Protein AF-A0A6A0AE74-F1 (afdb_monomer)

Nearest PDB structures (foldseek):
  3zxt-assembly2_D  TM=7.262E-01  e=7.155E-05  Homo sapiens
  6aar-assembly1_A  TM=7.047E-01  e=1.287E-04  Homo sapiens
  5a6n-assembly1_A  TM=6.856E-01  e=2.182E-04  Homo sapiens
  8ie5-assembly1_A  TM=6.982E-01  e=2.454E-04  Homo sapiens
  6o8b-assembly1_B  TM=6.553E-01  e=3.441E-03  Homo sapiens

Structure (mmCIF, N/CA/C/O backbone):
data_AF-A0A6A0AE74-F1
#
_entry.id   AF-A0A6A0AE74-F1
#
loop_
_atom_site.group_PDB
_atom_site.id
_atom_site.type_symbol
_atom_site.label_atom_id
_atom_site.label_alt_id
_atom_site.label_comp_id
_atom_site.label_asym_id
_atom_site.label_entity_id
_atom_site.label_seq_id
_atom_site.pdbx_PDB_ins_code
_atom_site.Cartn_x
_atom_site.Cartn_y
_atom_site.Cartn_z
_atom_site.occupancy
_atom_site.B_iso_or_equiv
_atom_site.auth_seq_id
_atom_site.auth_comp_id
_atom_site.auth_asym_id
_atom_site.auth_atom_id
_atom_site.pdbx_PDB_model_num
ATOM 1 N N . MET A 1 1 ? -11.881 -20.497 -15.909 1.00 31.11 1 MET A N 1
ATOM 2 C CA . MET A 1 1 ? -11.232 -21.025 -14.690 1.00 31.11 1 MET A CA 1
ATOM 3 C C . MET A 1 1 ? -11.352 -19.980 -13.593 1.00 31.11 1 MET A C 1
ATOM 5 O O . MET A 1 1 ? -10.822 -18.892 -13.756 1.00 31.11 1 MET A O 1
ATOM 9 N N . ARG A 1 2 ? -12.119 -20.267 -12.535 1.00 30.53 2 ARG A N 1
ATOM 10 C CA . ARG A 1 2 ? -12.159 -19.463 -11.305 1.00 30.53 2 ARG A CA 1
ATOM 11 C C . ARG A 1 2 ? -11.111 -20.054 -10.361 1.00 30.53 2 ARG A C 1
ATOM 13 O O . ARG A 1 2 ? -11.385 -21.080 -9.745 1.00 30.53 2 ARG A O 1
ATOM 20 N N . CYS A 1 3 ? -9.927 -19.454 -10.275 1.00 36.25 3 CYS A N 1
ATOM 21 C CA . CYS A 1 3 ? -9.067 -19.691 -9.116 1.00 36.25 3 CYS A CA 1
ATOM 22 C C . CYS A 1 3 ? -9.732 -18.980 -7.938 1.00 36.25 3 CYS A C 1
ATOM 24 O O . CYS A 1 3 ? -9.963 -17.776 -8.000 1.00 36.25 3 CYS A O 1
ATOM 26 N N . ARG A 1 4 ? -10.131 -19.739 -6.914 1.00 50.16 4 ARG A N 1
ATOM 27 C CA . ARG A 1 4 ? -10.983 -19.254 -5.816 1.00 50.16 4 ARG A CA 1
ATOM 28 C C . ARG A 1 4 ? -10.327 -18.173 -4.937 1.00 50.16 4 ARG A C 1
ATOM 30 O O . ARG A 1 4 ? -11.045 -17.546 -4.174 1.00 50.16 4 ARG A O 1
ATOM 37 N N . ASN A 1 5 ? -9.025 -17.905 -5.096 1.00 56.88 5 ASN A N 1
ATOM 38 C CA . ASN A 1 5 ? -8.248 -17.036 -4.202 1.00 56.88 5 ASN A CA 1
ATOM 39 C C . ASN A 1 5 ? -7.396 -15.987 -4.949 1.00 56.88 5 ASN A C 1
ATOM 41 O O . ASN A 1 5 ? -6.349 -15.585 -4.450 1.00 56.88 5 ASN A O 1
ATOM 45 N N . THR A 1 6 ? -7.791 -15.556 -6.154 1.00 53.50 6 THR A N 1
ATOM 46 C CA . THR A 1 6 ? -6.999 -14.593 -6.947 1.00 53.50 6 THR A CA 1
ATOM 47 C C . THR A 1 6 ? -7.831 -13.397 -7.392 1.00 53.50 6 THR A C 1
ATOM 49 O O . THR A 1 6 ? -8.861 -13.572 -8.044 1.00 53.50 6 THR A O 1
ATOM 52 N N . VAL A 1 7 ? -7.351 -12.187 -7.097 1.00 68.69 7 VAL A N 1
ATOM 53 C CA . VAL A 1 7 ? -7.902 -10.936 -7.636 1.00 68.69 7 VAL A CA 1
ATOM 54 C C . VAL A 1 7 ? -7.090 -10.534 -8.860 1.00 68.69 7 VAL A C 1
ATOM 56 O O . VAL A 1 7 ? -5.864 -10.485 -8.803 1.00 68.69 7 VAL A O 1
ATOM 59 N N . LEU A 1 8 ? -7.774 -10.253 -9.971 1.00 60.19 8 LEU A N 1
ATOM 60 C CA . LEU A 1 8 ? -7.165 -9.705 -11.180 1.00 60.19 8 LEU A CA 1
ATOM 61 C C . LEU A 1 8 ? -7.437 -8.202 -11.231 1.00 60.19 8 LEU A C 1
ATOM 63 O O . LEU A 1 8 ? -8.549 -7.787 -11.558 1.00 60.19 8 LEU A O 1
ATOM 67 N N . LEU A 1 9 ? -6.422 -7.396 -10.943 1.00 60.94 9 LEU A N 1
ATOM 68 C CA . LEU A 1 9 ? -6.491 -5.953 -11.130 1.00 60.94 9 LEU A CA 1
ATOM 69 C C . LEU A 1 9 ? -6.148 -5.633 -12.582 1.00 60.94 9 LEU A C 1
ATOM 71 O O . LEU A 1 9 ? -5.082 -6.003 -13.079 1.00 60.94 9 LEU A O 1
ATOM 75 N N . ARG A 1 10 ? -7.070 -4.960 -13.272 1.00 59.38 10 ARG A N 1
ATOM 76 C CA . ARG A 1 10 ? -6.803 -4.368 -14.583 1.00 59.38 10 ARG A CA 1
ATOM 77 C C . ARG A 1 10 ? -6.095 -3.041 -14.352 1.00 59.38 10 ARG A C 1
ATOM 79 O O . ARG A 1 10 ? -6.608 -2.208 -13.616 1.00 59.38 10 ARG A O 1
ATOM 86 N N . ILE A 1 11 ? -4.952 -2.859 -14.997 1.00 60.50 11 ILE A N 1
ATOM 87 C CA . ILE A 1 11 ? -4.200 -1.610 -14.961 1.00 60.50 11 ILE A CA 1
ATOM 88 C C . ILE A 1 11 ? -4.225 -1.014 -16.370 1.00 60.50 11 ILE A C 1
ATOM 90 O O . ILE A 1 11 ? -4.077 -1.737 -17.367 1.00 60.50 11 ILE A O 1
ATOM 94 N N . ASP A 1 12 ? -4.464 0.292 -16.453 1.00 54.59 12 ASP A N 1
ATOM 95 C CA . ASP A 1 12 ? -4.548 1.006 -17.722 1.00 54.59 12 ASP A CA 1
ATOM 96 C C . ASP A 1 12 ? -3.248 0.891 -18.536 1.00 54.59 12 ASP A C 1
ATOM 98 O O . ASP A 1 12 ? -2.154 0.658 -18.017 1.00 54.59 12 ASP A O 1
ATOM 102 N N . ALA A 1 13 ? -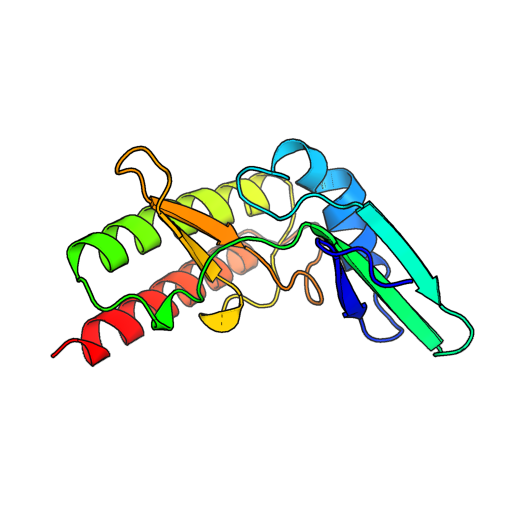3.393 1.007 -19.858 1.00 46.56 13 ALA A N 1
ATOM 103 C CA . ALA A 1 13 ? -2.461 0.524 -20.883 1.00 46.56 13 ALA A CA 1
ATOM 104 C C . ALA A 1 13 ? -1.048 1.156 -20.904 1.00 46.56 13 ALA A C 1
ATOM 106 O O . ALA A 1 13 ? -0.257 0.823 -21.782 1.00 46.56 13 ALA A O 1
ATOM 107 N N . LEU A 1 14 ? -0.709 2.036 -19.961 1.00 49.59 14 LEU A N 1
ATOM 108 C CA . LEU A 1 14 ? 0.597 2.704 -19.870 1.00 49.59 14 LEU A CA 1
ATOM 109 C C . LEU A 1 14 ? 1.508 2.142 -18.766 1.00 49.59 14 LEU A C 1
ATOM 111 O O . LEU A 1 14 ? 2.641 2.592 -18.619 1.00 49.59 14 LEU A O 1
ATOM 115 N N . ALA A 1 15 ? 1.044 1.172 -17.979 1.00 55.06 15 ALA A N 1
ATOM 116 C CA . ALA A 1 15 ? 1.645 0.905 -16.680 1.00 55.06 15 ALA A CA 1
ATOM 117 C C . ALA A 1 15 ? 2.551 -0.344 -16.649 1.00 55.06 15 ALA A C 1
ATOM 119 O O . ALA A 1 15 ? 2.171 -1.411 -16.167 1.00 55.06 15 ALA A O 1
ATOM 120 N N . THR A 1 16 ? 3.795 -0.202 -17.112 1.00 59.72 16 THR A N 1
ATOM 121 C CA . THR A 1 16 ? 4.878 -1.152 -16.785 1.00 59.72 16 THR A CA 1
ATOM 122 C C . THR A 1 16 ? 5.370 -0.979 -15.346 1.00 59.72 16 THR A C 1
ATOM 124 O O . THR A 1 16 ? 5.705 -1.968 -14.694 1.00 59.72 16 THR A O 1
ATOM 127 N N . ALA A 1 17 ? 5.351 0.258 -14.834 1.00 71.38 17 ALA A N 1
ATOM 128 C CA . ALA A 1 17 ? 5.893 0.615 -13.523 1.00 71.38 17 ALA A CA 1
ATOM 129 C C . ALA A 1 17 ? 5.232 -0.133 -12.341 1.00 71.38 17 ALA A C 1
ATOM 131 O O . ALA A 1 17 ? 5.970 -0.751 -11.572 1.00 71.38 17 ALA A O 1
ATOM 132 N N . PRO A 1 18 ? 3.889 -0.223 -12.223 1.00 77.31 18 PRO A N 1
ATOM 133 C CA . PRO A 1 18 ? 3.242 -1.001 -11.163 1.00 77.31 18 PRO A CA 1
ATOM 134 C C . PRO A 1 18 ? 3.678 -2.463 -11.103 1.00 77.31 18 PRO A C 1
ATOM 136 O O . PRO A 1 18 ? 3.938 -2.996 -10.026 1.00 77.31 18 PRO A O 1
ATOM 139 N N . CYS A 1 19 ? 3.804 -3.112 -12.264 1.00 78.75 19 CYS A N 1
ATOM 140 C CA . CYS A 1 19 ? 4.210 -4.513 -12.332 1.00 78.75 19 CYS A CA 1
ATOM 141 C C . CYS A 1 19 ? 5.654 -4.698 -11.843 1.00 78.75 19 CYS A C 1
ATOM 143 O O . CYS A 1 19 ? 5.924 -5.652 -11.116 1.00 78.75 19 CYS A O 1
ATOM 145 N N . SER A 1 20 ? 6.570 -3.787 -12.201 1.00 80.75 20 SER A N 1
ATOM 146 C CA . SER A 1 20 ? 7.964 -3.836 -11.742 1.00 80.75 20 SER A CA 1
ATOM 147 C C . SER A 1 20 ? 8.125 -3.493 -10.261 1.00 80.75 20 SER A C 1
ATOM 149 O O . SER A 1 20 ? 8.899 -4.164 -9.579 1.00 80.75 20 SER A O 1
ATOM 151 N N . CYS A 1 21 ? 7.373 -2.513 -9.741 1.00 83.25 21 CYS A N 1
ATOM 152 C CA . CYS A 1 21 ? 7.361 -2.196 -8.310 1.00 83.25 21 CYS A CA 1
ATOM 153 C C . CYS A 1 21 ? 6.984 -3.442 -7.503 1.00 83.25 21 CYS A C 1
ATOM 155 O O . CYS A 1 21 ? 7.708 -3.856 -6.598 1.00 83.25 21 CYS A O 1
ATOM 157 N N . TYR A 1 22 ? 5.872 -4.073 -7.886 1.00 82.62 22 TYR A N 1
ATOM 158 C CA . TYR A 1 22 ? 5.297 -5.191 -7.152 1.00 82.62 22 TYR A CA 1
ATOM 159 C C . TYR A 1 22 ? 6.152 -6.459 -7.224 1.00 82.62 22 TYR A C 1
ATOM 161 O O . TYR A 1 22 ? 6.372 -7.113 -6.207 1.00 82.62 22 TYR A O 1
ATOM 169 N N . ALA A 1 23 ? 6.627 -6.817 -8.422 1.00 84.00 23 ALA A N 1
ATOM 170 C CA . ALA A 1 23 ? 7.368 -8.057 -8.644 1.00 84.00 23 ALA A CA 1
ATOM 171 C C . ALA A 1 23 ? 8.831 -7.991 -8.178 1.00 84.00 23 ALA A C 1
ATOM 173 O O . ALA A 1 23 ? 9.398 -9.034 -7.869 1.00 84.00 23 ALA A O 1
ATOM 174 N N . GLY A 1 24 ? 9.440 -6.799 -8.154 1.00 86.50 24 GLY A N 1
ATOM 175 C CA . GLY A 1 24 ? 10.848 -6.616 -7.794 1.00 86.50 24 GLY A CA 1
ATOM 176 C C . GLY A 1 24 ? 11.038 -6.009 -6.408 1.00 86.50 24 GLY A C 1
ATOM 177 O O . GLY A 1 24 ? 11.467 -6.678 -5.474 1.00 86.50 24 GLY A O 1
ATOM 178 N N . PHE A 1 25 ? 10.711 -4.726 -6.265 1.00 91.50 25 PHE A N 1
ATOM 179 C CA . PHE A 1 25 ? 11.081 -3.917 -5.095 1.00 91.50 25 PHE A CA 1
ATOM 180 C C . PHE A 1 25 ? 10.306 -4.287 -3.828 1.00 91.50 25 PHE A C 1
ATOM 182 O O . PHE A 1 25 ? 10.811 -4.162 -2.712 1.00 91.50 25 PHE A O 1
ATOM 189 N N . LEU A 1 26 ? 9.082 -4.775 -4.010 1.00 93.44 26 LEU A N 1
ATOM 190 C CA . LEU A 1 26 ? 8.156 -5.079 -2.929 1.00 93.44 26 LEU A CA 1
ATOM 191 C C . LEU A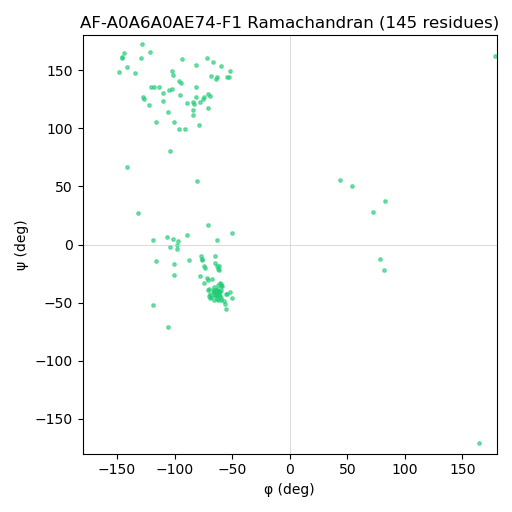 1 26 ? 8.069 -6.568 -2.578 1.00 93.44 26 LEU A C 1
ATOM 193 O O . LEU A 1 26 ? 7.265 -6.940 -1.727 1.00 93.44 26 LEU A O 1
ATOM 197 N N . GLN A 1 27 ? 8.889 -7.423 -3.199 1.00 93.06 27 GLN A N 1
ATOM 198 C CA . GLN A 1 27 ? 8.785 -8.880 -3.075 1.00 93.06 27 GLN A CA 1
ATOM 199 C C . GLN A 1 27 ? 8.803 -9.370 -1.617 1.00 93.06 27 GLN A C 1
ATOM 201 O O . GLN A 1 27 ? 7.999 -10.221 -1.250 1.00 93.06 27 GLN A O 1
ATOM 206 N N . GLU A 1 28 ? 9.670 -8.811 -0.771 1.00 94.19 28 GLU A N 1
ATOM 207 C CA . GLU A 1 28 ? 9.817 -9.236 0.632 1.00 94.19 28 GLU A CA 1
ATOM 208 C C . GLU A 1 28 ? 8.671 -8.768 1.542 1.00 94.19 28 GLU A C 1
ATOM 210 O O . GLU A 1 28 ? 8.478 -9.319 2.621 1.00 94.19 28 GLU A O 1
ATOM 215 N N . LEU A 1 29 ? 7.899 -7.763 1.117 1.00 95.00 29 LEU A N 1
ATOM 216 C CA . LEU A 1 29 ? 6.761 -7.243 1.881 1.00 95.00 29 LEU A CA 1
ATOM 217 C C . LEU A 1 29 ? 5.460 -8.006 1.578 1.00 95.00 29 LEU A C 1
ATOM 219 O O . LEU A 1 29 ? 4.466 -7.870 2.300 1.00 95.00 29 LEU A O 1
ATOM 223 N N . GLN A 1 30 ? 5.452 -8.813 0.513 1.00 93.94 30 GLN A N 1
ATOM 224 C CA . GLN A 1 30 ? 4.304 -9.621 0.120 1.00 93.94 30 GLN A CA 1
ATOM 225 C C . GLN A 1 30 ? 3.957 -10.671 1.188 1.00 93.94 30 GLN A C 1
ATOM 227 O O . GLN A 1 30 ? 4.826 -11.222 1.863 1.00 93.94 30 GLN A O 1
ATOM 232 N N . GLY A 1 31 ? 2.661 -10.931 1.356 1.00 90.44 31 GLY A N 1
ATOM 233 C CA . GLY A 1 31 ? 2.107 -11.810 2.390 1.00 90.44 31 GLY A CA 1
ATOM 234 C C . GLY A 1 31 ? 2.017 -11.180 3.784 1.00 90.44 31 GLY A C 1
ATOM 235 O O . GLY A 1 31 ? 1.330 -11.729 4.638 1.00 90.44 31 GLY A O 1
ATOM 236 N N . HIS A 1 32 ? 2.656 -10.027 4.005 1.00 91.31 32 HIS A N 1
ATOM 237 C CA . HIS A 1 32 ? 2.701 -9.360 5.309 1.00 91.31 32 HIS A CA 1
ATOM 238 C C . HIS A 1 32 ? 2.063 -7.973 5.268 1.00 91.31 32 HIS A C 1
ATOM 240 O O . HIS A 1 32 ? 1.192 -7.674 6.077 1.00 91.31 32 HIS A O 1
ATOM 246 N N . LEU A 1 33 ? 2.491 -7.134 4.324 1.00 94.19 33 LEU A N 1
ATOM 247 C CA . LEU A 1 33 ? 2.022 -5.750 4.175 1.00 94.19 33 LEU A CA 1
ATOM 248 C C . LEU A 1 33 ? 1.281 -5.538 2.853 1.00 94.19 33 LEU A C 1
ATOM 250 O O . LEU A 1 33 ? 0.610 -4.527 2.669 1.00 94.19 33 LEU A O 1
ATOM 254 N N . LEU A 1 34 ? 1.419 -6.491 1.929 1.00 93.56 34 LEU A N 1
ATOM 255 C CA . LEU A 1 34 ? 0.869 -6.471 0.577 1.00 93.56 34 LEU A CA 1
ATOM 256 C C . LEU A 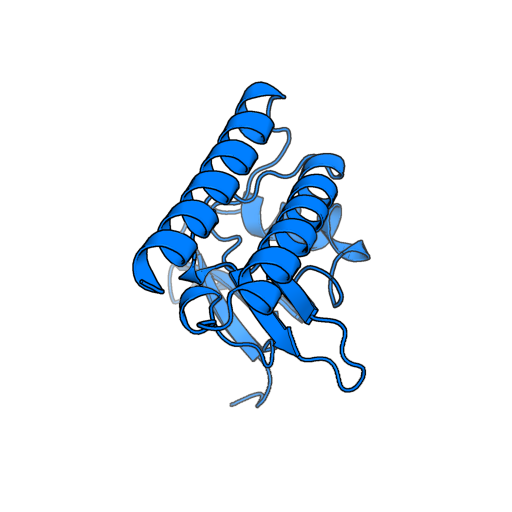1 34 ? 0.381 -7.883 0.219 1.00 93.56 34 LEU A C 1
ATOM 258 O O . LEU A 1 34 ? 0.958 -8.863 0.699 1.00 93.56 34 LEU A O 1
ATOM 262 N N . PRO A 1 35 ? -0.608 -8.031 -0.672 1.00 93.44 35 PRO A N 1
ATOM 263 C CA . PRO A 1 35 ? -0.938 -9.315 -1.276 1.00 93.44 35 PRO A CA 1
ATOM 264 C C . PRO A 1 35 ? 0.267 -10.037 -1.905 1.00 93.44 35 PRO A C 1
ATOM 266 O O . PRO A 1 35 ? 1.177 -9.424 -2.458 1.00 93.44 35 PRO A O 1
ATOM 269 N N . VAL A 1 36 ? 0.242 -11.371 -1.901 1.00 93.06 36 VAL A N 1
ATOM 270 C CA . VAL A 1 36 ? 1.210 -12.169 -2.672 1.00 93.06 36 VAL A CA 1
ATOM 271 C C . VAL A 1 36 ? 0.910 -12.049 -4.160 1.00 93.06 36 VAL A C 1
ATOM 273 O O . VAL A 1 36 ? -0.220 -12.282 -4.585 1.00 93.06 36 VAL A O 1
ATOM 276 N N . LEU A 1 37 ? 1.914 -11.735 -4.973 1.00 90.75 37 LEU A N 1
ATOM 277 C CA . LEU A 1 37 ? 1.804 -11.724 -6.425 1.00 90.75 37 LEU A CA 1
ATOM 278 C C . LEU A 1 37 ? 1.778 -13.159 -6.962 1.00 90.75 37 LEU A C 1
ATOM 280 O O . LEU A 1 37 ? 2.658 -13.965 -6.680 1.00 90.75 37 LEU A O 1
ATOM 284 N N . HIS A 1 38 ? 0.775 -13.484 -7.768 1.00 90.50 38 HIS A N 1
ATOM 285 C CA . HIS A 1 38 ? 0.683 -14.759 -8.487 1.00 90.50 38 HIS A CA 1
ATOM 286 C C . HIS A 1 38 ? 1.103 -14.626 -9.949 1.00 90.50 38 HIS A C 1
ATOM 288 O O . HIS A 1 38 ? 1.551 -15.593 -10.559 1.00 90.50 38 HIS A O 1
ATOM 294 N N . GLY A 1 39 ? 0.970 -13.431 -10.520 1.00 85.94 39 GLY A N 1
ATOM 295 C CA . GLY A 1 39 ? 1.458 -13.146 -11.857 1.00 85.94 39 GLY A CA 1
ATOM 296 C C . GLY A 1 39 ? 1.139 -11.729 -12.295 1.00 85.94 39 GLY A C 1
ATOM 297 O O . GLY A 1 39 ? 0.261 -11.065 -11.749 1.00 85.94 39 GLY A O 1
ATOM 298 N N . SER A 1 40 ? 1.846 -11.268 -13.311 1.00 87.38 40 SER A N 1
ATOM 299 C CA . SER A 1 40 ? 1.605 -9.982 -13.948 1.00 87.38 40 SER A CA 1
ATOM 300 C C . SER A 1 40 ? 1.894 -10.088 -15.437 1.00 87.38 40 SER A C 1
ATOM 302 O O . SER A 1 40 ? 2.548 -11.029 -15.896 1.00 87.38 40 SER A O 1
ATOM 304 N N . GLY A 1 41 ? 1.379 -9.147 -16.217 1.00 83.75 41 GLY A N 1
ATOM 305 C CA . GLY A 1 41 ? 1.681 -9.109 -17.638 1.00 83.75 41 GLY A CA 1
ATOM 306 C C . GLY A 1 41 ? 0.738 -8.235 -18.437 1.00 83.75 41 GLY A C 1
ATOM 307 O O . GLY A 1 41 ? -0.088 -7.504 -17.898 1.00 83.75 41 GLY A O 1
ATOM 308 N N . TYR A 1 42 ? 0.866 -8.328 -19.755 1.00 84.81 42 TYR A N 1
ATOM 309 C CA . TYR A 1 42 ? 0.042 -7.590 -20.698 1.00 84.81 42 TYR A CA 1
ATOM 310 C C . TYR A 1 42 ? -0.907 -8.531 -21.436 1.00 84.81 42 TYR A C 1
ATOM 312 O O . TYR A 1 42 ? -0.489 -9.480 -22.104 1.00 84.81 42 TYR A O 1
ATOM 320 N N . TRP A 1 43 ? -2.202 -8.242 -21.356 1.00 82.50 43 TRP A N 1
ATOM 321 C CA . TRP A 1 43 ? -3.230 -8.954 -22.096 1.00 82.50 43 TRP A CA 1
ATOM 322 C C . TRP A 1 43 ? -3.576 -8.208 -23.389 1.00 82.50 43 TRP A C 1
ATOM 324 O O . TRP A 1 43 ? -4.400 -7.291 -23.407 1.00 82.50 43 TRP A O 1
ATOM 334 N N . ARG A 1 44 ? -2.997 -8.677 -24.505 1.00 81.44 44 ARG A N 1
ATOM 335 C CA . ARG A 1 44 ? -3.216 -8.134 -25.862 1.00 81.44 44 ARG A CA 1
ATOM 336 C C . ARG A 1 44 ? -4.695 -7.982 -26.231 1.00 81.44 44 ARG A C 1
ATOM 338 O O . ARG A 1 44 ? -5.095 -6.931 -26.711 1.00 81.44 44 ARG A O 1
ATOM 345 N N . GLY A 1 45 ? -5.520 -8.998 -25.964 1.00 81.19 45 GLY A N 1
ATOM 346 C CA . GLY A 1 45 ? -6.938 -9.013 -26.354 1.00 81.19 45 GLY A CA 1
ATOM 347 C C . GLY A 1 45 ? -7.817 -7.957 -25.674 1.00 81.19 45 GLY A C 1
ATOM 348 O O . GLY A 1 45 ? -8.915 -7.691 -26.149 1.00 81.19 45 GLY A O 1
ATOM 349 N N . ARG A 1 46 ? -7.352 -7.345 -24.578 1.00 77.25 46 ARG A N 1
ATOM 350 C CA . ARG A 1 46 ? -8.043 -6.236 -23.898 1.00 77.25 46 ARG A CA 1
ATOM 351 C C . ARG A 1 46 ? -7.232 -4.944 -23.877 1.00 77.25 46 ARG A C 1
ATOM 353 O O . ARG A 1 46 ? -7.679 -3.980 -23.260 1.00 77.25 46 ARG A O 1
ATOM 360 N N . ASN A 1 47 ? -6.069 -4.937 -24.532 1.00 81.69 47 ASN A N 1
ATOM 361 C CA . ASN A 1 47 ? -5.083 -3.864 -24.483 1.00 81.69 47 ASN A CA 1
ATOM 362 C C . ASN A 1 47 ? -4.871 -3.343 -23.050 1.00 81.69 47 ASN A C 1
ATOM 364 O O . ASN A 1 47 ? -5.135 -2.181 -22.749 1.00 81.69 47 ASN A O 1
ATOM 368 N N . SER A 1 48 ? -4.522 -4.226 -22.113 1.00 78.44 48 SER A N 1
ATOM 369 C CA . SER A 1 48 ? -4.392 -3.844 -20.699 1.00 78.44 48 SER A CA 1
ATOM 370 C C . SER A 1 48 ? -3.337 -4.655 -19.980 1.00 78.44 48 SER A C 1
ATOM 372 O O . SER A 1 48 ? -3.139 -5.833 -20.284 1.00 78.44 48 SER A O 1
ATOM 374 N N . PHE A 1 49 ? -2.696 -4.027 -19.000 1.00 82.44 49 PHE A N 1
ATOM 375 C CA . PHE A 1 49 ? -1.849 -4.729 -18.053 1.00 82.44 49 PHE A CA 1
ATOM 376 C C . PHE A 1 49 ? -2.709 -5.361 -16.964 1.00 82.44 49 PHE A C 1
ATOM 378 O O . PHE A 1 49 ? -3.834 -4.925 -16.694 1.00 82.44 49 PHE A O 1
ATOM 385 N N . PHE A 1 50 ? -2.194 -6.423 -16.361 1.00 82.00 50 PHE A N 1
ATOM 386 C CA . PHE A 1 50 ? -2.827 -7.056 -15.224 1.00 82.00 50 PHE A CA 1
ATOM 387 C C . PHE A 1 50 ? -1.821 -7.353 -14.123 1.00 82.00 50 PHE A C 1
ATOM 389 O O . PHE A 1 50 ? -0.668 -7.702 -14.386 1.00 82.00 50 PHE A O 1
ATOM 396 N N . LEU A 1 51 ? -2.317 -7.272 -12.893 1.00 85.50 51 LEU A N 1
ATOM 397 C CA . LEU A 1 51 ? -1.664 -7.767 -11.694 1.00 85.50 51 LEU A CA 1
ATOM 398 C C . LEU A 1 51 ? -2.618 -8.772 -11.047 1.00 85.50 51 LEU A C 1
ATOM 400 O O . LEU A 1 51 ? -3.760 -8.439 -10.735 1.00 85.50 51 LEU A O 1
ATOM 404 N N . ALA A 1 52 ? -2.176 -10.015 -10.910 1.00 87.56 52 ALA A N 1
ATOM 405 C CA . ALA A 1 52 ? -2.928 -11.075 -10.263 1.00 87.56 52 ALA A CA 1
ATOM 406 C C . ALA A 1 52 ? -2.310 -11.346 -8.895 1.00 87.56 52 ALA A C 1
ATOM 408 O O . ALA A 1 52 ? -1.177 -11.822 -8.824 1.00 87.56 52 ALA A O 1
ATOM 409 N N . THR A 1 53 ? -3.041 -11.064 -7.822 1.00 90.25 53 THR A N 1
ATOM 410 C CA . THR A 1 53 ? -2.560 -11.258 -6.450 1.00 90.25 53 THR A CA 1
ATOM 411 C C . THR A 1 53 ? -3.460 -12.198 -5.662 1.00 90.25 53 THR A C 1
ATOM 413 O O . THR A 1 53 ? -4.602 -12.460 -6.054 1.00 90.25 53 THR A O 1
ATOM 416 N N . ALA A 1 54 ? -2.964 -12.678 -4.526 1.00 89.94 54 ALA A N 1
ATOM 417 C CA . ALA A 1 54 ? -3.776 -13.341 -3.522 1.00 89.94 54 ALA A CA 1
ATOM 418 C C . ALA A 1 54 ? -4.953 -12.444 -3.102 1.00 89.94 54 ALA A C 1
ATOM 420 O O . ALA A 1 54 ? -4.824 -11.218 -3.025 1.00 89.94 54 ALA A O 1
ATOM 421 N N . VAL A 1 55 ? -6.097 -13.070 -2.830 1.00 88.81 55 VAL A N 1
ATOM 422 C CA . VAL A 1 55 ? -7.200 -12.424 -2.111 1.00 88.81 55 VAL A CA 1
ATOM 423 C C . VAL A 1 55 ? -6.762 -12.223 -0.665 1.00 88.81 55 VAL A C 1
ATOM 425 O O . VAL A 1 55 ? -6.338 -13.171 -0.008 1.00 88.81 55 VAL A O 1
ATOM 428 N N . VAL A 1 56 ? -6.885 -10.992 -0.184 1.00 88.81 56 VAL A N 1
ATOM 429 C CA . VAL A 1 56 ? -6.676 -10.650 1.221 1.00 88.81 56 VAL A CA 1
ATOM 430 C C . VAL A 1 56 ? -8.017 -10.808 1.939 1.00 88.81 56 VAL A C 1
ATOM 432 O O . VAL A 1 56 ? -8.979 -10.164 1.516 1.00 88.81 56 VAL A O 1
ATOM 435 N N . PRO A 1 57 ? -8.127 -11.650 2.981 1.00 86.44 57 PRO A N 1
ATOM 436 C CA . PRO A 1 57 ? -9.368 -11.842 3.730 1.00 86.44 57 PRO A CA 1
ATOM 437 C C . PRO A 1 57 ? -9.566 -10.716 4.760 1.00 86.44 57 PRO A C 1
ATOM 439 O O . PRO A 1 57 ? -9.685 -10.971 5.953 1.00 86.44 57 PRO A O 1
ATOM 442 N N . GLY A 1 58 ? -9.541 -9.466 4.297 1.00 86.62 58 GLY A N 1
ATOM 443 C CA . GLY A 1 58 ? -9.691 -8.269 5.122 1.00 86.62 58 GLY A CA 1
ATOM 444 C C . GLY A 1 58 ? -10.750 -7.329 4.571 1.00 86.62 58 GLY A C 1
ATOM 445 O O . GLY A 1 58 ? -11.092 -7.388 3.391 1.00 86.62 58 GLY A O 1
ATOM 446 N N . GLU A 1 59 ? -11.231 -6.446 5.436 1.00 90.25 59 GLU A N 1
ATOM 447 C CA . GLU A 1 59 ? -12.214 -5.421 5.088 1.00 90.25 59 GLU A CA 1
ATOM 448 C C . GLU A 1 59 ? -11.519 -4.065 4.916 1.00 90.25 59 GLU A C 1
ATOM 450 O O . GLU A 1 59 ? -10.511 -3.808 5.587 1.00 90.25 59 GLU A O 1
ATOM 455 N N . PRO A 1 60 ? -12.024 -3.177 4.043 1.00 92.50 60 PRO A N 1
ATOM 456 C CA . PRO A 1 60 ? -11.554 -1.801 3.986 1.00 92.50 60 PRO A CA 1
ATOM 457 C C . PRO A 1 60 ? -11.602 -1.133 5.362 1.00 92.50 60 PRO A C 1
ATOM 459 O O . PRO A 1 60 ? -12.509 -1.363 6.166 1.00 92.50 60 PRO A O 1
ATOM 462 N N . VAL A 1 61 ? -10.618 -0.279 5.640 1.00 89.81 61 VAL A N 1
ATOM 463 C CA . VAL A 1 61 ? -10.458 0.349 6.960 1.00 89.81 61 VAL A CA 1
ATOM 464 C C . VAL A 1 61 ? -11.652 1.218 7.374 1.00 89.81 61 VAL A C 1
ATOM 466 O O . VAL A 1 61 ? -11.826 1.491 8.558 1.00 89.81 61 VAL A O 1
ATOM 469 N N . ASP A 1 62 ? -12.501 1.635 6.433 1.00 87.19 62 ASP A N 1
ATOM 470 C CA . ASP A 1 62 ? -13.705 2.414 6.727 1.00 87.19 62 ASP A CA 1
ATOM 471 C C . ASP A 1 62 ? -14.865 1.598 7.314 1.00 87.19 62 ASP A C 1
ATOM 473 O O . ASP A 1 62 ? -15.787 2.183 7.880 1.00 87.19 62 ASP A O 1
ATOM 477 N N . GLY A 1 63 ? -14.787 0.266 7.260 1.00 81.81 63 GLY A N 1
ATOM 478 C CA . GLY A 1 63 ? -15.664 -0.630 8.010 1.00 81.81 63 GLY A CA 1
ATOM 479 C C . GLY A 1 63 ? -15.294 -0.748 9.494 1.00 81.81 63 GLY A C 1
ATOM 480 O O . GLY A 1 63 ? -16.058 -1.317 10.272 1.00 81.81 63 GLY A O 1
ATOM 481 N N . CYS A 1 64 ? -14.135 -0.222 9.910 1.00 77.88 64 CYS A N 1
ATOM 482 C CA . CYS A 1 64 ? -13.678 -0.274 11.295 1.00 77.88 64 CYS A CA 1
ATOM 483 C C . CYS A 1 64 ? -14.296 0.868 12.115 1.00 77.88 64 CYS A C 1
ATOM 485 O O . CYS A 1 64 ? -13.959 2.035 11.924 1.00 77.88 64 CYS A O 1
ATOM 487 N N . THR A 1 65 ? -15.192 0.534 13.046 1.00 77.50 65 THR A N 1
ATOM 488 C CA . THR A 1 65 ? -15.894 1.524 13.883 1.00 77.50 65 THR A CA 1
ATOM 489 C C . THR A 1 65 ? -15.314 1.668 15.290 1.00 77.50 65 THR A C 1
ATOM 491 O O . THR A 1 65 ? -15.609 2.647 15.970 1.00 77.50 65 THR A O 1
ATOM 494 N N . ASP A 1 66 ? -14.510 0.705 15.748 1.00 85.31 66 ASP A N 1
ATOM 495 C CA . ASP A 1 66 ? -13.902 0.736 17.080 1.00 85.31 66 ASP A CA 1
ATOM 496 C C . ASP A 1 66 ? -12.691 1.679 17.118 1.00 85.31 66 ASP A C 1
ATOM 498 O O . ASP A 1 66 ? -11.727 1.507 16.373 1.00 85.31 66 ASP A O 1
ATOM 502 N N . ALA A 1 67 ? -12.717 2.674 18.007 1.00 85.50 67 ALA A N 1
ATOM 503 C CA . ALA A 1 67 ? -11.694 3.717 18.054 1.00 85.50 67 ALA A CA 1
ATOM 504 C C . ALA A 1 67 ? -10.290 3.172 18.371 1.00 85.50 67 ALA A C 1
ATOM 506 O O . ALA A 1 67 ? -9.300 3.677 17.834 1.00 85.50 67 ALA A O 1
ATOM 507 N N . ALA A 1 68 ? -10.187 2.137 19.214 1.00 86.88 68 ALA A N 1
ATOM 508 C CA . ALA A 1 68 ? -8.906 1.513 19.533 1.00 86.88 68 ALA A CA 1
ATOM 509 C C . ALA A 1 68 ? -8.349 0.749 18.321 1.00 86.88 68 ALA A C 1
ATOM 511 O O . ALA A 1 68 ? -7.169 0.894 17.994 1.00 86.88 68 ALA A O 1
ATOM 512 N N . ALA A 1 69 ? -9.200 0.015 17.604 1.00 87.00 69 ALA A N 1
ATOM 513 C CA . ALA A 1 69 ? -8.840 -0.665 16.366 1.00 87.00 69 ALA A CA 1
ATOM 514 C C . ALA A 1 69 ? -8.467 0.317 15.242 1.00 87.00 69 ALA A C 1
ATOM 516 O O . ALA A 1 69 ? -7.476 0.091 14.552 1.00 87.00 69 ALA A O 1
ATOM 517 N N . VAL A 1 70 ? -9.181 1.439 15.082 1.00 90.12 70 VAL A N 1
ATOM 518 C CA . VAL A 1 70 ? -8.823 2.494 14.112 1.00 90.12 70 VAL A CA 1
ATOM 519 C C . VAL A 1 70 ? -7.454 3.094 14.443 1.00 90.12 70 VAL A C 1
ATOM 521 O O . VAL A 1 70 ? -6.637 3.298 13.545 1.00 90.12 70 VAL A O 1
ATOM 524 N N . GLN A 1 71 ? -7.161 3.334 15.723 1.00 91.50 71 GLN A N 1
ATOM 525 C CA . GLN A 1 71 ? -5.857 3.837 16.156 1.00 91.50 71 GLN A CA 1
ATOM 526 C C . GLN A 1 71 ? -4.730 2.822 15.911 1.00 91.50 71 GLN A C 1
ATOM 528 O O . GLN A 1 71 ? -3.665 3.202 15.419 1.00 91.50 71 GLN A O 1
ATOM 533 N N . ALA A 1 72 ? -4.956 1.541 16.211 1.00 91.75 72 ALA A N 1
ATOM 534 C CA . ALA A 1 72 ? -3.999 0.473 15.925 1.00 91.75 72 ALA A CA 1
ATOM 535 C C . ALA A 1 72 ? -3.756 0.328 14.412 1.00 91.75 72 ALA A C 1
ATOM 537 O O . ALA A 1 72 ? -2.609 0.263 13.967 1.00 91.75 72 ALA A O 1
ATOM 538 N N . ALA A 1 73 ? -4.822 0.381 13.608 1.00 93.19 73 ALA A N 1
ATOM 539 C CA . ALA A 1 73 ? -4.744 0.375 12.152 1.00 93.19 73 ALA A CA 1
ATOM 540 C C . ALA A 1 73 ? -3.965 1.581 11.614 1.00 93.19 73 ALA A C 1
ATOM 542 O O . ALA A 1 73 ? -3.151 1.417 10.711 1.00 93.19 73 ALA A O 1
ATOM 543 N N . ALA A 1 74 ? -4.142 2.776 12.187 1.00 94.88 74 ALA A N 1
ATOM 544 C CA . ALA A 1 74 ? -3.390 3.963 11.783 1.00 94.88 74 ALA A CA 1
ATOM 545 C C . ALA A 1 74 ? -1.878 3.773 11.974 1.00 94.88 74 ALA A C 1
ATOM 547 O O . ALA A 1 74 ? -1.088 4.092 11.083 1.00 94.88 74 ALA A O 1
ATOM 548 N N . GLN A 1 75 ? -1.475 3.213 13.118 1.00 94.75 75 GLN A N 1
ATOM 549 C CA . GLN A 1 75 ? -0.070 2.936 13.422 1.00 94.75 75 GLN A CA 1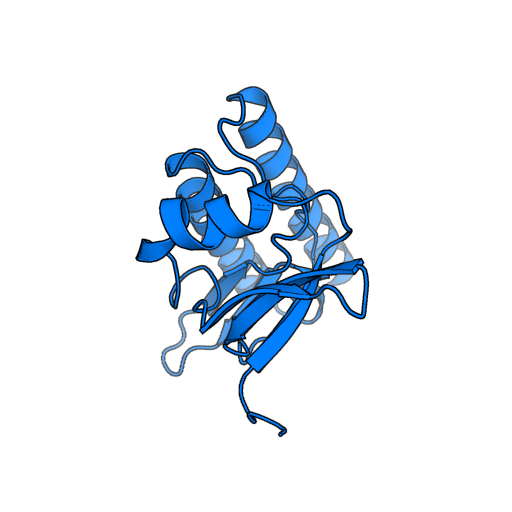
ATOM 550 C C . GLN A 1 75 ? 0.512 1.868 12.488 1.00 94.75 75 GLN A C 1
ATOM 552 O O . GLN A 1 75 ? 1.570 2.088 11.895 1.00 94.75 75 GLN A O 1
ATOM 557 N N . ALA A 1 76 ? -0.198 0.752 12.306 1.00 95.12 76 ALA A N 1
ATOM 558 C CA . ALA A 1 76 ? 0.224 -0.327 11.417 1.00 95.12 76 ALA A CA 1
ATOM 559 C C . ALA A 1 76 ? 0.302 0.134 9.950 1.00 95.12 76 ALA A C 1
ATOM 561 O O . ALA A 1 76 ? 1.279 -0.152 9.259 1.00 95.12 76 ALA A O 1
ATOM 562 N N . ALA A 1 77 ? -0.673 0.919 9.483 1.00 96.69 77 ALA A N 1
ATOM 563 C CA . ALA A 1 77 ? -0.681 1.475 8.134 1.00 96.69 77 ALA A CA 1
ATOM 564 C C . ALA A 1 77 ? 0.493 2.434 7.903 1.00 96.69 77 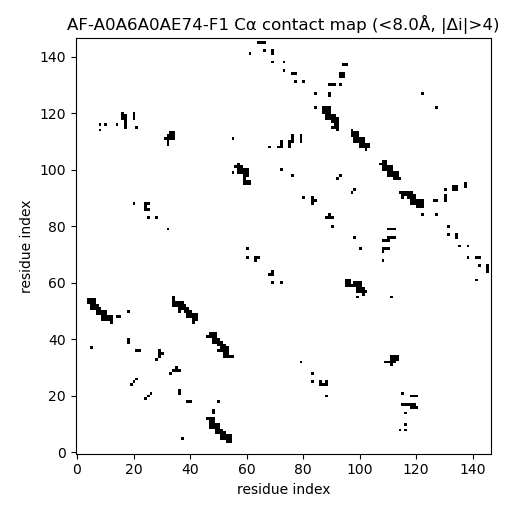ALA A C 1
ATOM 566 O O . ALA A 1 77 ? 1.110 2.409 6.840 1.00 96.69 77 ALA A O 1
ATOM 567 N N . GLN A 1 78 ? 0.829 3.264 8.895 1.00 97.88 78 GLN A N 1
ATOM 568 C CA . GLN A 1 78 ? 1.967 4.174 8.796 1.00 97.88 78 GLN A CA 1
ATOM 569 C C . GLN A 1 78 ? 3.282 3.402 8.669 1.00 97.88 78 GLN A C 1
ATOM 571 O O . GLN A 1 78 ? 4.087 3.711 7.791 1.00 97.88 78 GLN A O 1
ATOM 576 N N . GLN A 1 79 ? 3.485 2.380 9.504 1.00 97.06 79 GLN A N 1
ATOM 577 C CA . GLN A 1 79 ? 4.670 1.520 9.439 1.00 97.06 79 GLN A CA 1
ATOM 578 C C . GLN A 1 79 ? 4.760 0.792 8.095 1.00 97.06 79 GLN A C 1
ATOM 580 O O . GLN A 1 79 ? 5.826 0.754 7.480 1.00 97.06 79 GLN A O 1
ATOM 585 N N . ALA A 1 80 ? 3.635 0.266 7.606 1.00 97.06 80 ALA A N 1
ATOM 586 C CA . ALA A 1 80 ? 3.580 -0.427 6.329 1.00 97.06 80 ALA A CA 1
ATOM 587 C C . ALA A 1 80 ? 3.913 0.499 5.149 1.00 97.06 80 ALA A C 1
ATOM 589 O O . ALA A 1 80 ? 4.718 0.139 4.290 1.00 97.06 80 ALA A O 1
ATOM 590 N N . LEU A 1 81 ? 3.362 1.716 5.134 1.00 98.31 81 LEU A N 1
ATOM 591 C CA . LEU A 1 81 ? 3.636 2.693 4.082 1.00 98.31 81 LEU A CA 1
ATOM 592 C C . LEU A 1 81 ? 5.096 3.164 4.105 1.00 98.31 81 LEU A C 1
ATOM 594 O O . LEU A 1 81 ? 5.729 3.258 3.057 1.00 98.31 81 LEU A O 1
ATOM 598 N N . GLN A 1 82 ? 5.670 3.367 5.293 1.00 98.31 82 GLN A N 1
ATOM 599 C CA . GLN A 1 82 ? 7.097 3.667 5.437 1.00 98.31 82 GLN A CA 1
ATOM 600 C C . GLN A 1 82 ? 7.981 2.523 4.929 1.00 98.31 82 GLN A C 1
ATOM 602 O O . GLN A 1 82 ? 8.982 2.782 4.263 1.00 98.31 82 GLN A O 1
ATOM 607 N N . ALA A 1 83 ? 7.619 1.266 5.197 1.00 97.88 83 ALA A N 1
ATOM 608 C CA . ALA A 1 83 ? 8.350 0.111 4.680 1.00 97.88 83 ALA A CA 1
ATOM 609 C C . ALA A 1 83 ? 8.309 0.047 3.142 1.00 97.88 83 ALA A C 1
ATOM 611 O O . ALA A 1 83 ? 9.322 -0.268 2.518 1.00 97.88 83 ALA A O 1
ATOM 612 N N . ILE A 1 84 ? 7.176 0.401 2.522 1.00 97.50 84 ILE A N 1
ATOM 613 C CA . ILE A 1 84 ? 7.051 0.542 1.061 1.00 97.50 84 ILE A CA 1
ATOM 614 C C . ILE A 1 84 ? 7.985 1.656 0.551 1.00 97.50 84 ILE A C 1
ATOM 616 O O . ILE A 1 84 ? 8.775 1.417 -0.364 1.00 97.50 84 ILE A O 1
ATOM 620 N N . HIS A 1 85 ? 7.978 2.835 1.188 1.00 97.81 85 HIS A N 1
ATOM 621 C CA . HIS A 1 85 ? 8.861 3.959 0.831 1.00 97.81 85 HIS A CA 1
ATOM 622 C C . HIS A 1 85 ? 10.345 3.605 0.942 1.00 97.81 85 HIS A C 1
ATOM 624 O O . HIS A 1 85 ? 11.133 3.969 0.072 1.00 97.81 85 HIS A O 1
ATOM 630 N N . GLN A 1 86 ? 10.735 2.842 1.966 1.00 97.38 86 GLN A N 1
ATOM 631 C CA . GLN A 1 86 ? 12.114 2.370 2.160 1.00 97.38 86 GLN A CA 1
ATOM 632 C C . GLN A 1 86 ? 12.605 1.450 1.033 1.00 97.38 86 GLN A C 1
ATOM 634 O O . GLN A 1 86 ? 13.812 1.284 0.867 1.00 97.38 86 GLN A O 1
ATOM 639 N N . ARG A 1 87 ? 11.698 0.872 0.235 1.00 96.56 87 ARG A N 1
ATOM 640 C CA . ARG A 1 87 ? 12.029 0.113 -0.983 1.00 96.56 87 ARG A CA 1
ATOM 641 C C . ARG A 1 87 ? 12.098 0.973 -2.241 1.00 96.56 87 ARG A C 1
ATOM 643 O O . ARG A 1 87 ? 12.215 0.423 -3.331 1.00 96.56 87 ARG A O 1
ATOM 650 N N . GLY A 1 88 ? 12.029 2.297 -2.105 1.00 95.56 88 GLY A N 1
ATOM 651 C CA . GLY A 1 88 ? 12.047 3.223 -3.234 1.00 95.56 88 GLY A CA 1
ATOM 652 C C . GLY A 1 88 ? 10.749 3.199 -4.036 1.00 95.56 88 GLY A C 1
ATOM 653 O O . GLY A 1 88 ? 10.772 3.463 -5.233 1.00 95.56 88 GLY A O 1
ATOM 654 N N . VAL A 1 89 ? 9.622 2.859 -3.404 1.00 96.19 89 VAL A N 1
ATOM 655 C CA . VAL A 1 89 ? 8.308 2.796 -4.055 1.00 96.19 89 VAL A CA 1
ATOM 656 C C . VAL A 1 89 ? 7.350 3.754 -3.366 1.00 96.19 89 VAL A C 1
ATOM 658 O O . VAL A 1 89 ? 7.275 3.760 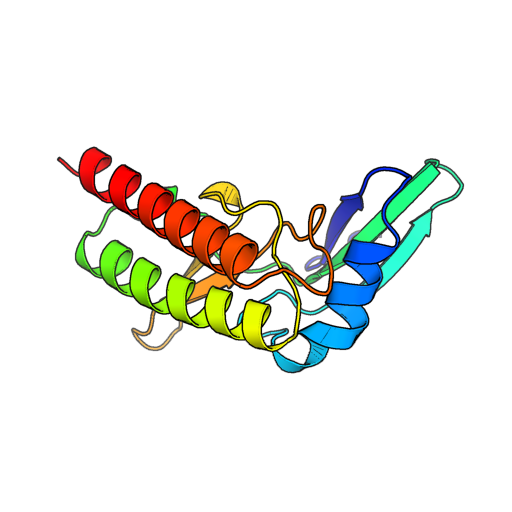-2.144 1.00 96.19 89 VAL A O 1
ATOM 661 N N . ALA A 1 90 ? 6.581 4.519 -4.133 1.00 96.19 90 ALA A N 1
ATOM 662 C CA . ALA A 1 90 ? 5.379 5.199 -3.652 1.00 96.19 90 ALA A CA 1
ATOM 663 C C . ALA A 1 90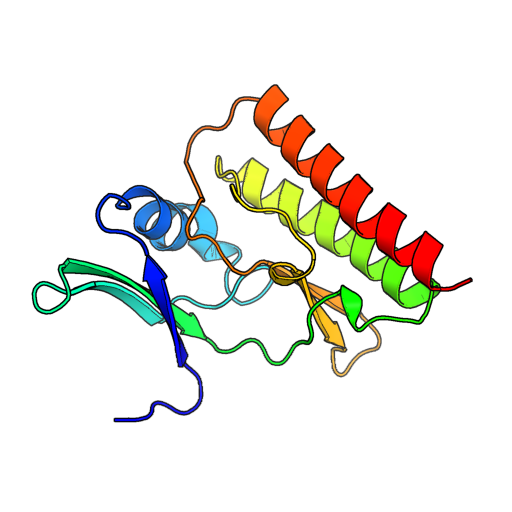 ? 4.130 4.419 -4.078 1.00 96.19 90 ALA A C 1
ATOM 665 O O . ALA A 1 90 ? 4.110 3.810 -5.153 1.00 96.19 90 ALA A O 1
ATOM 666 N N . HIS A 1 91 ? 3.088 4.431 -3.244 1.00 95.56 91 HIS A N 1
ATOM 667 C CA . HIS A 1 91 ? 1.851 3.694 -3.520 1.00 95.56 91 HIS A CA 1
ATOM 668 C C . HIS A 1 91 ? 1.050 4.319 -4.677 1.00 95.56 91 HIS A C 1
ATOM 670 O O . HIS A 1 91 ? 0.453 3.619 -5.493 1.00 95.56 91 HIS A O 1
ATOM 676 N N . GLY A 1 92 ? 1.032 5.648 -4.743 1.00 94.56 92 GLY A N 1
ATOM 677 C CA . GLY A 1 92 ? 0.353 6.476 -5.736 1.00 94.56 92 GLY A CA 1
ATOM 678 C C . GLY A 1 92 ? -1.136 6.705 -5.474 1.00 94.56 92 GLY A C 1
ATOM 679 O O . GLY A 1 92 ? -1.683 7.694 -5.953 1.00 94.56 92 GLY A O 1
ATOM 680 N N . ASP A 1 93 ? -1.788 5.831 -4.701 1.00 95.12 93 ASP A N 1
ATOM 681 C CA . ASP A 1 93 ? -3.230 5.916 -4.417 1.00 95.12 93 ASP A CA 1
ATOM 682 C C . ASP A 1 93 ? -3.583 5.546 -2.964 1.00 95.12 93 ASP A C 1
ATOM 684 O O . ASP A 1 93 ? -4.170 4.503 -2.675 1.00 95.12 93 ASP A O 1
ATOM 688 N N . VAL A 1 94 ? -3.138 6.369 -2.012 1.00 96.75 94 VAL A N 1
ATOM 689 C CA . VAL A 1 94 ? -3.442 6.174 -0.585 1.00 96.75 94 VAL A CA 1
ATOM 690 C C . VAL A 1 94 ? -4.866 6.659 -0.286 1.00 96.75 94 VAL A C 1
ATOM 692 O O . VAL A 1 94 ? -5.129 7.863 -0.158 1.00 96.75 94 VAL A O 1
ATOM 695 N N . CYS A 1 95 ? -5.790 5.710 -0.151 1.00 95.31 95 CYS A N 1
ATOM 696 C CA . CYS A 1 95 ? -7.191 5.937 0.196 1.00 95.31 95 CYS A CA 1
ATOM 697 C C . CYS A 1 95 ? -7.727 4.808 1.096 1.00 95.31 95 CYS A C 1
ATOM 699 O O . CYS A 1 95 ? -7.106 3.755 1.217 1.00 95.31 95 CYS A O 1
ATOM 701 N N . LYS A 1 96 ? -8.877 5.033 1.744 1.00 94.50 96 LYS A N 1
ATOM 702 C CA . LYS A 1 96 ? -9.491 4.070 2.679 1.00 94.50 96 LYS A CA 1
ATOM 703 C C . LYS A 1 96 ? -9.842 2.724 2.026 1.00 94.50 96 LYS A C 1
ATOM 705 O O . LYS A 1 96 ? -9.697 1.690 2.663 1.00 94.50 96 LYS A O 1
ATOM 710 N N . ASP A 1 97 ? -10.209 2.737 0.746 1.00 92.88 97 ASP A N 1
ATOM 711 C CA . ASP A 1 97 ? -10.592 1.529 0.002 1.00 92.88 97 ASP A CA 1
ATOM 712 C C . ASP A 1 97 ? -9.376 0.644 -0.333 1.00 92.88 97 ASP A C 1
ATOM 714 O O . ASP A 1 97 ? -9.514 -0.553 -0.574 1.00 92.88 97 ASP A O 1
ATOM 718 N N . ASN A 1 98 ? -8.173 1.228 -0.308 1.00 95.69 98 ASN A N 1
ATOM 719 C CA . ASN A 1 98 ? -6.909 0.554 -0.603 1.00 95.69 98 ASN A CA 1
ATOM 720 C C . ASN A 1 98 ? -6.152 0.086 0.652 1.00 95.69 98 ASN A C 1
ATOM 722 O O . ASN A 1 98 ? -5.042 -0.440 0.550 1.00 95.69 98 ASN A O 1
ATOM 726 N N . ILE A 1 99 ? -6.734 0.278 1.838 1.00 95.81 99 ILE A N 1
ATOM 727 C CA . ILE A 1 99 ? -6.152 -0.121 3.120 1.00 95.81 99 ILE A CA 1
ATOM 728 C C . ILE A 1 99 ? -7.077 -1.167 3.724 1.00 95.81 99 ILE A C 1
ATOM 730 O O . ILE A 1 99 ? -8.159 -0.840 4.209 1.00 95.81 99 ILE A O 1
ATOM 734 N N . LEU A 1 100 ? -6.647 -2.423 3.689 1.00 94.38 100 LEU A N 1
ATOM 735 C CA . LEU A 1 100 ? -7.397 -3.527 4.267 1.00 94.38 100 LEU A CA 1
ATOM 736 C C . LEU A 1 100 ? -6.927 -3.803 5.687 1.00 94.38 100 LEU A C 1
ATOM 738 O O . LEU A 1 100 ? -5.727 -3.823 5.967 1.00 94.38 100 LEU A O 1
ATOM 742 N N . VAL A 1 101 ? -7.886 -4.064 6.561 1.00 92.00 101 VAL A N 1
ATOM 743 C CA . VAL A 1 101 ? -7.674 -4.467 7.943 1.00 92.00 101 VAL A CA 1
ATOM 744 C C . VAL A 1 101 ? -8.088 -5.924 8.096 1.00 92.00 101 VAL A C 1
ATOM 746 O O . VAL A 1 101 ? -9.180 -6.325 7.695 1.00 92.00 101 VAL A O 1
ATOM 749 N N . GLN A 1 102 ? -7.207 -6.716 8.691 1.00 86.94 102 GLN A N 1
ATOM 750 C CA . GLN A 1 102 ? -7.469 -8.094 9.084 1.00 86.94 102 GLN A CA 1
ATOM 751 C C . GLN A 1 102 ? -7.338 -8.205 10.599 1.00 86.94 102 GLN A C 1
ATOM 753 O O . GLN A 1 102 ? -6.381 -7.692 11.182 1.00 86.94 102 GLN A O 1
ATOM 758 N N . GLN A 1 103 ? -8.280 -8.896 11.234 1.00 72.50 103 GLN A N 1
ATOM 759 C CA . GLN A 1 103 ? -8.044 -9.417 12.574 1.00 72.50 103 GLN A CA 1
ATOM 760 C C . GLN A 1 103 ? -7.308 -10.744 12.424 1.00 72.50 103 GLN A C 1
ATOM 762 O O . GLN A 1 103 ? -7.844 -11.670 11.817 1.00 72.50 103 GLN A O 1
ATOM 767 N N . ALA A 1 104 ? -6.072 -10.818 12.916 1.00 61.56 104 ALA A N 1
ATOM 768 C CA . ALA A 1 104 ? -5.388 -12.097 13.018 1.00 61.56 104 ALA A CA 1
ATOM 769 C C . ALA A 1 104 ? -6.015 -12.942 14.146 1.00 61.56 104 ALA A C 1
ATOM 771 O O . ALA A 1 104 ? -6.697 -12.424 15.031 1.00 61.56 104 ALA A O 1
ATOM 772 N N . ASP A 1 105 ? -5.783 -14.258 14.119 1.00 59.81 105 ASP A N 1
ATOM 773 C CA . ASP A 1 105 ? -6.284 -15.196 15.140 1.00 59.81 105 ASP A CA 1
ATOM 774 C C . ASP A 1 105 ? -5.720 -14.901 16.550 1.00 59.81 105 ASP A C 1
ATOM 776 O O . ASP A 1 105 ? -6.297 -15.293 17.566 1.00 59.81 105 ASP A O 1
ATOM 780 N N . SER A 1 106 ? -4.591 -14.192 16.621 1.00 54.38 106 SER A N 1
ATOM 781 C CA . SER A 1 106 ? -4.112 -13.471 17.801 1.00 54.38 106 SER A CA 1
ATOM 782 C C . SER A 1 106 ? -4.541 -12.015 17.670 1.00 54.38 106 SER A C 1
ATOM 784 O O . SER A 1 106 ? -4.443 -11.488 16.574 1.00 54.38 106 SER A O 1
ATOM 786 N N . SER A 1 107 ? -4.955 -11.356 18.754 1.00 59.34 107 SER A N 1
ATOM 787 C CA . SER A 1 107 ? -5.526 -9.992 18.852 1.00 59.34 107 SER A CA 1
ATOM 788 C C . SER A 1 107 ? -4.781 -8.820 18.170 1.00 59.34 107 SER A C 1
ATOM 790 O O . SER A 1 107 ? -5.123 -7.660 18.400 1.00 59.34 107 SER A O 1
ATOM 792 N N . ASP A 1 108 ? -3.766 -9.095 17.363 1.00 70.94 108 ASP A N 1
ATOM 793 C CA . ASP A 1 108 ? -3.006 -8.162 16.561 1.00 70.94 108 ASP A CA 1
ATOM 794 C C . ASP A 1 108 ? -3.730 -7.878 15.240 1.00 70.94 108 ASP A C 1
ATOM 796 O O . ASP A 1 108 ? -4.012 -8.749 14.413 1.00 70.94 108 ASP A O 1
ATOM 800 N N . LEU A 1 109 ? -4.031 -6.603 15.046 1.00 85.19 109 LEU A N 1
ATOM 801 C CA . LEU A 1 109 ? -4.598 -6.084 13.817 1.00 85.19 109 LEU A CA 1
ATOM 802 C C . LEU A 1 109 ? -3.498 -6.002 12.751 1.00 85.19 109 LEU A C 1
ATOM 804 O O . LEU A 1 109 ? -2.475 -5.348 12.955 1.00 85.19 109 LEU A O 1
ATOM 808 N N . GLN A 1 110 ? -3.724 -6.620 11.593 1.00 90.00 110 GLN A N 1
ATOM 809 C CA . GLN A 1 110 ? -2.830 -6.521 10.442 1.00 90.00 110 GLN A CA 1
ATOM 810 C C . GLN A 1 110 ? -3.402 -5.548 9.410 1.00 90.00 110 GLN A C 1
ATOM 812 O O . GLN A 1 110 ? -4.575 -5.633 9.044 1.00 90.00 110 GLN A O 1
ATOM 817 N N . VAL A 1 111 ? -2.554 -4.653 8.899 1.00 94.44 111 VAL A N 1
ATOM 818 C CA . VAL A 1 111 ? -2.885 -3.778 7.768 1.00 94.44 111 VAL A CA 1
ATOM 819 C C . VAL A 1 111 ? -2.190 -4.264 6.509 1.00 94.44 111 VAL A C 1
ATOM 821 O O . VAL A 1 111 ? -0.987 -4.521 6.510 1.00 94.44 111 VAL A O 1
ATOM 824 N N . VAL A 1 112 ? -2.951 -4.337 5.422 1.00 95.62 112 VAL A N 1
ATOM 825 C CA . VAL A 1 112 ? -2.458 -4.714 4.101 1.00 95.62 112 VAL A CA 1
ATOM 826 C C . VAL A 1 112 ? -2.850 -3.649 3.082 1.00 95.62 112 VAL A C 1
ATOM 828 O O . VAL A 1 112 ? -4.028 -3.332 2.924 1.00 95.62 112 VAL A O 1
ATOM 831 N N . PHE A 1 113 ? -1.862 -3.114 2.365 1.00 96.25 113 PHE A N 1
ATOM 832 C CA . PHE A 1 113 ? -2.091 -2.200 1.249 1.00 96.25 113 PHE A CA 1
ATOM 833 C C . PHE A 1 113 ? -2.432 -2.979 -0.024 1.00 96.25 113 PHE A C 1
ATOM 835 O O . PHE A 1 113 ? -1.773 -3.965 -0.372 1.00 96.25 113 PHE A O 1
ATOM 842 N N . ILE A 1 114 ? -3.443 -2.507 -0.746 1.00 93.88 114 ILE A N 1
ATOM 843 C CA . ILE A 1 114 ? -3.842 -2.989 -2.073 1.00 93.88 114 ILE A CA 1
ATOM 844 C C . ILE A 1 114 ? -3.944 -1.807 -3.043 1.00 93.88 114 ILE A C 1
ATOM 846 O O . ILE A 1 114 ? -3.876 -0.662 -2.632 1.00 93.88 114 ILE A O 1
ATOM 850 N N . GLY A 1 115 ? -4.152 -2.064 -4.337 1.00 89.50 115 GLY A N 1
ATOM 851 C CA . GLY A 1 115 ? -4.413 -0.969 -5.282 1.00 89.50 115 GLY A CA 1
ATOM 852 C C . GLY A 1 115 ? -3.156 -0.269 -5.807 1.00 89.50 115 GLY A C 1
ATOM 853 O O . GLY A 1 115 ? -3.167 0.921 -6.094 1.00 89.50 115 GLY A O 1
ATOM 854 N N . PHE A 1 116 ? -2.080 -1.021 -6.049 1.00 90.06 116 PHE A N 1
ATOM 855 C CA . PHE A 1 116 ? -0.806 -0.509 -6.581 1.00 90.06 116 PHE A CA 1
ATOM 856 C C . PHE A 1 116 ? -0.850 -0.087 -8.063 1.00 90.06 116 PHE A C 1
ATOM 858 O O . PHE A 1 116 ? 0.192 0.055 -8.697 1.00 90.06 116 PHE A O 1
ATOM 865 N N . GLY A 1 117 ? -2.032 0.122 -8.650 1.00 86.56 117 GLY A N 1
ATOM 866 C CA . GLY A 1 117 ? -2.177 0.524 -10.056 1.00 86.56 117 GLY A CA 1
ATOM 867 C C . GLY A 1 117 ? -1.528 1.875 -10.384 1.00 86.56 117 GLY A C 1
ATOM 868 O O . GLY A 1 117 ? -1.175 2.111 -11.538 1.00 86.56 117 GLY A O 1
ATOM 869 N N . HIS A 1 118 ? -1.322 2.718 -9.369 1.00 89.25 118 HIS A N 1
ATOM 870 C CA . HIS A 1 118 ? -0.679 4.031 -9.469 1.00 89.25 118 HIS A CA 1
ATOM 871 C C . HIS A 1 118 ? 0.743 4.066 -8.889 1.00 89.25 118 HIS A C 1
ATOM 873 O O . HIS A 1 118 ? 1.344 5.137 -8.817 1.00 89.25 118 HIS A O 1
ATOM 879 N N . ALA A 1 119 ? 1.292 2.915 -8.494 1.00 91.62 119 ALA A N 1
ATOM 880 C CA . ALA A 1 119 ? 2.596 2.854 -7.852 1.00 91.62 119 ALA A CA 1
ATOM 881 C C . ALA A 1 119 ? 3.732 3.220 -8.814 1.00 91.62 119 ALA A C 1
ATOM 883 O O . ALA A 1 119 ? 3.708 2.874 -10.001 1.00 91.62 119 ALA A O 1
ATOM 884 N N . TYR A 1 120 ? 4.757 3.877 -8.280 1.00 92.38 120 TYR A N 1
ATOM 885 C CA . TYR A 1 120 ? 5.916 4.329 -9.046 1.00 92.38 120 TYR A CA 1
ATOM 886 C C . TYR A 1 120 ? 7.207 4.256 -8.223 1.00 92.38 120 TYR A C 1
ATOM 888 O O . TYR A 1 120 ? 7.170 4.164 -6.995 1.00 92.38 120 TYR A O 1
ATOM 896 N N . LEU A 1 121 ? 8.341 4.253 -8.927 1.00 93.94 121 LEU A N 1
ATOM 897 C CA . LEU A 1 121 ? 9.680 4.132 -8.351 1.00 93.94 121 LEU A CA 1
ATOM 898 C C . LEU A 1 121 ? 10.316 5.492 -8.081 1.00 93.94 121 LEU A C 1
ATOM 900 O O . LEU A 1 121 ? 9.944 6.494 -8.691 1.00 93.94 121 LEU A O 1
ATOM 904 N N . ASP A 1 122 ? 11.309 5.470 -7.199 1.00 93.06 122 ASP A N 1
ATOM 905 C CA . ASP A 1 122 ? 12.185 6.588 -6.862 1.00 93.06 122 ASP A CA 1
ATOM 906 C C . ASP A 1 122 ? 11.420 7.854 -6.430 1.00 93.06 122 ASP A C 1
ATOM 908 O O . ASP A 1 122 ? 11.672 8.945 -6.957 1.00 93.06 122 ASP A O 1
ATOM 912 N N . PRO A 1 123 ? 10.461 7.750 -5.483 1.00 96.19 123 PRO A N 1
ATOM 913 C CA . PRO A 1 123 ? 9.782 8.928 -4.982 1.00 96.19 123 PRO A CA 1
ATOM 914 C C . PRO A 1 123 ? 10.757 9.860 -4.256 1.00 96.19 123 PRO A C 1
ATOM 916 O O . PRO A 1 123 ? 11.638 9.422 -3.514 1.00 96.19 123 PRO A O 1
ATOM 919 N N . SER A 1 124 ? 10.567 11.167 -4.426 1.00 97.69 124 SER A N 1
ATOM 920 C CA . SER A 1 124 ? 11.286 12.162 -3.633 1.00 97.69 124 SER A CA 1
ATOM 921 C C . SER A 1 124 ? 10.855 12.101 -2.158 1.00 97.69 124 SER A C 1
ATOM 923 O O . SER A 1 124 ? 9.728 11.681 -1.865 1.00 97.69 124 SER A O 1
ATOM 925 N N . PRO A 1 125 ? 11.685 12.568 -1.208 1.00 97.81 125 PRO A N 1
ATOM 926 C CA . PRO A 1 125 ? 11.288 12.660 0.197 1.00 97.81 125 PRO A CA 1
ATOM 927 C C . PRO A 1 125 ? 9.960 13.405 0.389 1.00 97.81 125 PRO A C 1
ATOM 929 O O . PRO A 1 125 ? 9.083 12.942 1.113 1.00 97.81 125 PRO A O 1
ATOM 932 N N . GLU A 1 126 ? 9.743 14.493 -0.354 1.00 98.06 126 GLU A N 1
ATOM 933 C CA . GLU A 1 126 ? 8.504 15.271 -0.297 1.00 98.06 126 GLU A CA 1
ATOM 934 C C . GLU A 1 126 ? 7.303 14.490 -0.848 1.00 98.06 126 GLU A C 1
ATOM 936 O O . GLU A 1 126 ? 6.167 14.739 -0.447 1.00 98.06 126 GLU A O 1
ATOM 941 N N . GLN A 1 127 ? 7.506 13.576 -1.803 1.00 97.62 127 GLN A N 1
ATOM 942 C CA . GLN A 1 127 ? 6.451 12.675 -2.277 1.00 97.62 127 GLN A CA 1
ATOM 943 C C . GLN A 1 127 ? 6.068 11.662 -1.195 1.00 97.62 127 GLN A C 1
ATOM 945 O O . GLN A 1 127 ? 4.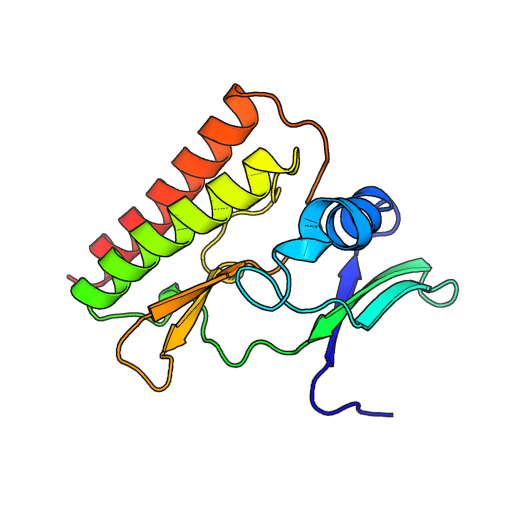876 11.501 -0.926 1.00 97.62 127 GLN A O 1
ATOM 950 N N . CYS A 1 128 ? 7.051 11.057 -0.526 1.00 98.00 128 CYS A N 1
ATOM 951 C CA . CYS A 1 128 ? 6.818 10.153 0.601 1.00 98.00 128 CYS A CA 1
ATOM 952 C C . CYS A 1 128 ? 6.079 10.860 1.749 1.00 98.00 128 CYS A C 1
ATOM 954 O O . CYS A 1 128 ? 5.080 10.353 2.264 1.00 98.00 128 CYS A O 1
ATOM 956 N N . GLU A 1 129 ? 6.507 12.073 2.106 1.00 98.25 129 GLU A N 1
ATOM 957 C CA . GLU A 1 129 ? 5.848 12.900 3.124 1.00 98.25 129 GLU A CA 1
ATOM 958 C C . GLU A 1 129 ? 4.399 13.232 2.753 1.00 98.25 129 GLU A C 1
ATOM 960 O O . GLU A 1 129 ? 3.512 13.166 3.607 1.00 98.25 129 GLU A O 1
ATOM 965 N N . ARG A 1 130 ? 4.123 13.538 1.478 1.00 98.12 130 ARG A N 1
ATOM 966 C CA . ARG A 1 130 ? 2.750 13.770 1.007 1.00 98.12 130 ARG A CA 1
ATOM 967 C C . ARG A 1 130 ? 1.876 12.526 1.126 1.00 98.12 130 ARG A C 1
ATOM 969 O O . ARG A 1 130 ? 0.718 12.660 1.518 1.00 98.12 130 ARG A O 1
ATOM 976 N N . GLU A 1 131 ? 2.395 11.337 0.826 1.00 97.56 131 GLU A N 1
ATOM 977 C CA . GLU A 1 131 ? 1.640 10.091 1.012 1.00 97.56 131 GLU A CA 1
ATOM 978 C C . GLU A 1 131 ? 1.351 9.805 2.489 1.00 97.56 131 GLU A C 1
ATOM 980 O O . GLU A 1 131 ? 0.224 9.451 2.833 1.00 97.56 131 GLU A O 1
ATOM 985 N N . LEU A 1 132 ? 2.319 10.036 3.380 1.00 98.44 132 LEU A N 1
ATOM 986 C CA . LEU A 1 132 ? 2.114 9.904 4.827 1.00 98.44 132 LEU A CA 1
ATOM 987 C C . LEU A 1 132 ? 1.103 10.929 5.358 1.00 98.44 132 LEU A C 1
ATOM 989 O O . LEU A 1 132 ? 0.236 10.592 6.165 1.00 98.44 132 LEU A O 1
ATOM 993 N N . ALA A 1 133 ? 1.150 12.172 4.874 1.00 98.06 133 ALA A N 1
ATOM 994 C CA . ALA A 1 133 ? 0.162 13.191 5.219 1.00 98.06 133 ALA A CA 1
ATOM 995 C C . ALA A 1 133 ? -1.241 12.815 4.715 1.00 98.06 133 ALA A C 1
ATOM 997 O O . ALA A 1 133 ? -2.236 13.003 5.422 1.00 98.06 133 ALA A O 1
ATOM 998 N N . ARG A 1 134 ? -1.329 12.235 3.510 1.00 98.06 134 ARG A N 1
ATOM 999 C CA . ARG A 1 134 ? -2.582 11.716 2.960 1.00 98.06 134 ARG A CA 1
ATOM 1000 C C . ARG A 1 134 ? -3.124 10.562 3.799 1.00 98.06 134 ARG A C 1
ATOM 1002 O O . ARG A 1 134 ? -4.313 10.565 4.113 1.00 98.06 134 ARG A O 1
ATOM 1009 N N . LEU A 1 135 ? -2.266 9.636 4.221 1.00 97.94 135 LEU A N 1
ATOM 1010 C CA . LEU A 1 135 ? -2.624 8.548 5.130 1.00 97.94 135 LEU A CA 1
ATOM 1011 C C . LEU A 1 135 ? -3.199 9.090 6.447 1.00 97.94 135 LEU A C 1
ATOM 1013 O O . LEU A 1 135 ? -4.283 8.689 6.867 1.00 97.94 135 LEU A O 1
ATOM 1017 N N . ALA A 1 136 ? -2.529 10.066 7.062 1.00 97.31 136 ALA A N 1
ATOM 1018 C CA . ALA A 1 136 ? -3.008 10.700 8.288 1.00 97.31 136 ALA A CA 1
ATOM 1019 C C . ALA A 1 136 ? -4.386 11.366 8.102 1.00 97.31 136 ALA A C 1
ATOM 1021 O O . ALA A 1 136 ? -5.230 11.326 9.000 1.00 97.31 136 ALA A O 1
ATOM 1022 N N . GLN A 1 137 ? -4.650 11.952 6.928 1.00 96.25 137 GLN A N 1
ATOM 1023 C CA . GLN A 1 137 ? -5.959 12.516 6.597 1.00 96.25 137 GLN A CA 1
ATOM 1024 C C . GLN A 1 137 ? -7.049 11.441 6.495 1.00 96.25 137 GLN A C 1
ATOM 1026 O O . GLN A 1 137 ? -8.158 11.678 6.980 1.00 96.25 137 GLN A O 1
ATOM 1031 N N . VAL A 1 138 ? -6.744 10.281 5.898 1.00 95.25 138 VAL A N 1
ATOM 1032 C CA . VAL A 1 138 ? -7.669 9.138 5.829 1.00 95.25 138 VAL A CA 1
ATOM 1033 C C . VAL A 1 138 ? -8.110 8.756 7.241 1.00 95.25 138 VAL A C 1
ATOM 1035 O O . VAL A 1 138 ? -9.299 8.842 7.545 1.00 95.25 138 VAL A O 1
ATOM 1038 N N . PHE A 1 139 ? -7.170 8.473 8.143 1.00 94.44 139 PHE A N 1
ATOM 1039 C CA . PHE A 1 139 ? -7.504 8.069 9.513 1.00 94.44 139 PHE A CA 1
ATOM 1040 C C . PHE A 1 139 ? -8.188 9.173 10.324 1.00 94.44 139 PHE A C 1
ATOM 1042 O O . PHE A 1 139 ? -9.143 8.902 11.047 1.00 94.44 139 PHE A O 1
ATOM 1049 N N . ARG A 1 140 ? -7.800 10.444 10.146 1.00 93.00 140 ARG A N 1
ATOM 1050 C CA . ARG A 1 140 ? -8.508 11.574 10.774 1.00 93.00 140 ARG A CA 1
ATOM 1051 C C . ARG A 1 140 ? -9.985 11.632 10.369 1.00 93.00 140 ARG A C 1
ATOM 1053 O O . ARG A 1 140 ? -10.808 12.043 11.182 1.00 93.00 140 ARG A O 1
ATOM 1060 N N . SER A 1 141 ? -10.324 11.281 9.128 1.00 90.62 141 SER A N 1
ATOM 1061 C CA . SER A 1 141 ? -11.722 11.265 8.675 1.00 90.62 141 SER A CA 1
ATOM 1062 C C . SER A 1 141 ? -12.537 10.123 9.290 1.00 90.62 141 SER A C 1
ATOM 1064 O O . SER A 1 141 ? -13.724 10.308 9.551 1.00 90.62 141 SER A O 1
ATOM 1066 N N . LEU A 1 142 ? -11.889 8.996 9.602 1.00 87.81 142 LEU A N 1
ATOM 1067 C CA . LEU A 1 142 ? -12.527 7.857 10.262 1.00 87.81 142 LEU A CA 1
ATOM 1068 C C . LEU A 1 142 ? -12.875 8.188 11.714 1.00 87.81 142 LEU A C 1
ATOM 1070 O O . LEU A 1 142 ? -14.013 7.989 12.114 1.00 87.81 142 LEU A O 1
ATOM 1074 N N . PHE A 1 143 ? -11.965 8.831 12.455 1.00 82.50 143 PHE A N 1
ATOM 1075 C CA . PHE A 1 143 ? -12.249 9.271 13.829 1.00 82.50 143 PHE A CA 1
ATOM 1076 C C . PHE A 1 143 ? -13.432 10.241 13.934 1.00 82.50 143 PHE A C 1
ATOM 1078 O O . PHE A 1 143 ? -14.165 10.199 14.909 1.00 82.50 143 PHE A O 1
ATOM 1085 N N . LYS A 1 144 ? -13.640 11.105 12.932 1.00 73.31 144 LYS A N 1
ATOM 1086 C CA . LYS A 1 144 ? -14.767 12.057 12.913 1.00 73.31 144 LYS A CA 1
ATOM 1087 C C . LYS A 1 144 ? -16.114 11.425 12.563 1.00 73.31 144 LYS A C 1
ATOM 1089 O O . LYS A 1 144 ? -17.126 12.103 12.671 1.00 73.31 144 LYS A O 1
ATOM 1094 N N . SER A 1 145 ? -16.108 10.195 12.058 1.00 60.44 145 SER A N 1
ATOM 1095 C CA . SER A 1 145 ? -17.317 9.484 11.628 1.00 60.44 145 SER A CA 1
ATOM 1096 C C . SER A 1 145 ? -17.827 8.510 12.700 1.00 60.44 145 SER A C 1
ATOM 1098 O O . SER A 1 145 ? -18.861 7.882 12.494 1.00 60.44 145 SER A O 1
ATOM 1100 N N . SER A 1 146 ? 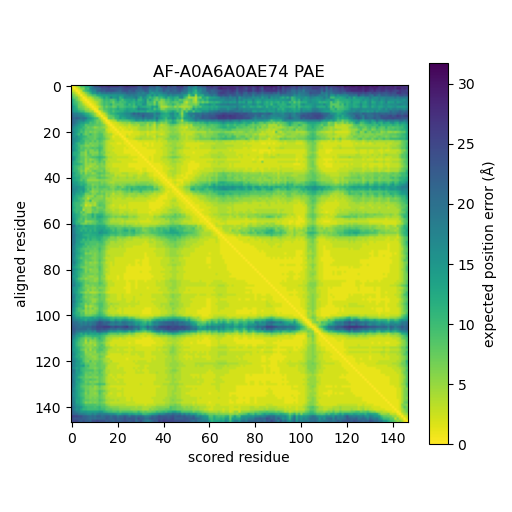-17.096 8.378 13.814 1.00 54.59 146 SER A N 1
ATOM 1101 C CA . SER A 1 146 ? -17.418 7.517 14.961 1.00 54.59 146 SER A CA 1
ATOM 1102 C C . SER A 1 146 ? -18.091 8.262 16.128 1.00 54.59 146 SER A C 1
ATOM 1104 O O . SER A 1 146 ? -18.402 7.619 17.130 1.00 54.59 146 SER A O 1
ATOM 1106 N N . ASP A 1 147 ? -18.298 9.579 15.995 1.00 45.25 147 ASP A N 1
ATOM 1107 C CA . ASP A 1 147 ? -19.079 10.441 16.904 1.00 45.25 147 ASP A CA 1
ATOM 1108 C C . ASP A 1 147 ? -20.514 10.624 16.376 1.00 45.25 147 ASP A C 1
ATOM 1110 O O . ASP A 1 147 ? -21.457 10.644 17.202 1.00 45.25 147 ASP A O 1
#

Solvent-accessible surface area (backbone atoms only — not comparable to full-atom values): 8223 Å² total; per-residue (Å²): 136,84,65,93,54,59,44,76,44,80,30,65,74,82,55,62,51,25,54,49,45,53,69,58,59,39,48,87,43,36,75,66,36,26,56,37,77,76,47,67,51,74,42,74,95,72,61,26,26,38,44,29,24,43,60,70,93,45,46,40,46,78,77,55,71,50,68,69,58,46,52,50,45,49,54,43,42,50,54,45,52,50,57,43,44,75,49,38,32,40,56,70,51,82,47,51,83,26,33,27,39,28,82,46,102,56,97,52,73,43,41,31,50,48,65,47,74,52,20,41,72,69,58,50,71,70,53,53,50,49,51,53,53,44,46,53,50,49,51,55,54,52,64,68,72,68,116

pLDDT: mean 84.73, std 15.28, range [30.53, 98.44]

Mean predicted aligned error: 6.36 Å

Sequence (147 aa):
MRCRNTVLLRIDALATAPCSCYAGFLQELQGHLLPVLHGSGYWRGRNSFFLATAVVPGEPVDGCTDAAAVQAAAQAAQQALQAIHQRGVAHGDVCKDNILVQQADSSDLQVVFIGFGHAYLDPSPEQCERELARLAQVFRSLFKSSD

InterPro domains:
  IPR011009 Protein kinase-like domain superfamily [SSF56112] (27-127)
  IPR052396 Meiotic Drive Suppressor Kinase [PTHR37171] (21-141)

Radius of gyration: 15.42 Å; Cα contacts (8 Å, |Δi|>4): 243; chains: 1; bounding box: 31×36×46 Å

Secondary structure (DSSP, 8-state):
---TTEEEEEE-TT-SHHHHIIIIITGGGBTTTBPPEEEEEEEGGGTEEEEEEEPP--EEGGG---HHHHHHHHHHHHHHHHHHHHTTEE-S---GGGEEEEE-SSSPEEEEE--GGG-EES--HHHHHHHHHHHHHHHHHHHTT--

Foldseek 3Di:
DDPPWKDKDWAPLPDPFLVCLVVPLCQVCDPAAAFAWPDWDADPVVNTIITIGTHDPFDQLLVDLDPVLLVLLLVQNLVSLVVSVVSQKHQQDDASRQWTWDCDPPRRIGIYGHDSSRMHGRDDPVSSVVSNVVSVVRSVVSVVVND

Organism: Haematococcus lacustris (NCBI:txid44745)